Protein AF-A0AAU9UD56-F1 (afdb_monomer_lite)

Foldseek 3Di:
DDPVVVVVVVVVVVVVVVCCVPPVVPDPPDDDDDDDPVVPDALVNVVCCCVPPNVVPDDPPDDDDDDDDPNVDDDPDDDDPPPDDPD

Radius of gyration: 18.25 Å; chains: 1; bounding box: 46×43×41 Å

Sequence (87 aa):
MERYDITAWRARYIERMRKNRLIEKRSVVSQSQSVDYHDDMNATNFLKWMTEMVVPYLPEKSLVVMNNAPYHCTQINKARSSVEPQI

Secondary structure (DSSP, 8-state):
--HHHHHHHHHHHHHHHHHHHHTS--------TTS-TTTT--HHHHHHHIIIIIGGGPPTTPPP-----GGG---SS-PPP------

pLDDT: mean 72.22, std 15.16, range [39.84, 92.94]

Organism: Euphydryas editha (NCBI:txid104508)

Structure (mmCIF, N/CA/C/O backbone):
data_AF-A0AAU9UD56-F1
#
_entry.id   AF-A0AAU9UD56-F1
#
loop_
_atom_site.group_PDB
_atom_site.id
_atom_site.type_symbol
_atom_site.label_atom_id
_atom_site.label_alt_id
_atom_site.label_comp_id
_atom_site.label_asym_id
_atom_site.label_entity_id
_atom_site.label_seq_id
_atom_site.pdbx_PDB_ins_code
_atom_site.Cartn_x
_atom_site.Cartn_y
_atom_site.Cartn_z
_atom_site.occupancy
_atom_site.B_iso_or_equiv
_atom_site.auth_seq_id
_atom_site.auth_comp_id
_atom_site.auth_asym_id
_atom_site.auth_atom_id
_atom_site.pdbx_PDB_model_num
ATOM 1 N N . MET A 1 1 ? -16.023 5.072 -5.734 1.00 49.91 1 MET A N 1
ATOM 2 C CA . MET A 1 1 ? -15.241 6.059 -4.963 1.00 49.91 1 MET A CA 1
ATOM 3 C C . MET A 1 1 ? -15.546 7.417 -5.566 1.00 49.91 1 MET A C 1
ATOM 5 O O . MET A 1 1 ? -15.183 7.659 -6.711 1.00 49.91 1 MET A O 1
ATOM 9 N N . GLU A 1 2 ? -16.346 8.218 -4.872 1.00 39.84 2 GLU A N 1
ATOM 10 C CA . GLU A 1 2 ? -16.803 9.527 -5.349 1.00 39.84 2 GLU A CA 1
ATOM 11 C C . GLU A 1 2 ? -15.619 10.510 -5.397 1.00 39.84 2 GLU A C 1
ATOM 13 O O . GLU A 1 2 ? -14.690 10.427 -4.590 1.00 39.84 2 GLU A O 1
ATOM 18 N N . ARG A 1 3 ? -15.628 11.461 -6.341 1.00 46.22 3 ARG A N 1
ATOM 19 C CA . ARG A 1 3 ? -14.520 12.424 -6.568 1.00 46.22 3 ARG A CA 1
ATOM 20 C C . ARG A 1 3 ? -14.156 13.259 -5.325 1.00 46.22 3 ARG A C 1
ATOM 22 O O . ARG A 1 3 ? -13.041 13.781 -5.224 1.00 46.22 3 ARG A O 1
ATOM 29 N N . TYR A 1 4 ? -15.074 13.350 -4.368 1.00 48.47 4 TYR A N 1
ATOM 30 C CA . TYR A 1 4 ? -14.902 14.051 -3.099 1.00 48.47 4 TYR A CA 1
ATOM 31 C C . TYR A 1 4 ? -13.911 13.353 -2.153 1.00 48.47 4 TYR A C 1
ATOM 33 O O . TYR A 1 4 ? -13.122 14.032 -1.492 1.00 48.47 4 TYR A O 1
ATOM 41 N N . ASP A 1 5 ? -13.852 12.018 -2.162 1.00 57.12 5 ASP A N 1
ATOM 42 C CA . ASP A 1 5 ? -12.974 11.248 -1.270 1.00 57.12 5 ASP A CA 1
ATOM 43 C C . ASP A 1 5 ? -11.496 11.405 -1.643 1.00 57.12 5 ASP A C 1
ATOM 45 O O . ASP A 1 5 ? -10.634 11.562 -0.775 1.00 57.12 5 ASP A O 1
ATOM 49 N N . ILE A 1 6 ? -11.203 11.439 -2.947 1.00 56.69 6 ILE A N 1
ATOM 50 C CA . ILE A 1 6 ? -9.842 11.601 -3.482 1.00 56.69 6 ILE A CA 1
ATOM 51 C C . ILE A 1 6 ? -9.301 12.997 -3.156 1.00 56.69 6 ILE A C 1
ATOM 53 O O . ILE A 1 6 ? -8.144 13.148 -2.757 1.00 56.69 6 ILE A O 1
ATOM 57 N N . THR A 1 7 ? -10.147 14.021 -3.285 1.00 63.12 7 THR A N 1
ATOM 58 C CA . THR A 1 7 ? -9.783 15.410 -2.974 1.00 63.12 7 THR A CA 1
ATOM 59 C C . THR A 1 7 ? -9.502 15.577 -1.482 1.00 63.12 7 THR A C 1
ATOM 61 O O . THR A 1 7 ? -8.468 16.129 -1.097 1.00 63.12 7 THR A O 1
ATOM 64 N N . ALA A 1 8 ? -10.371 15.023 -0.631 1.00 68.88 8 ALA A N 1
ATOM 65 C CA . ALA A 1 8 ? -10.193 15.061 0.814 1.00 68.88 8 ALA A CA 1
ATOM 66 C C . ALA A 1 8 ? -8.948 14.274 1.266 1.00 68.88 8 ALA A C 1
ATOM 68 O O . ALA A 1 8 ? -8.227 14.710 2.166 1.00 68.88 8 ALA A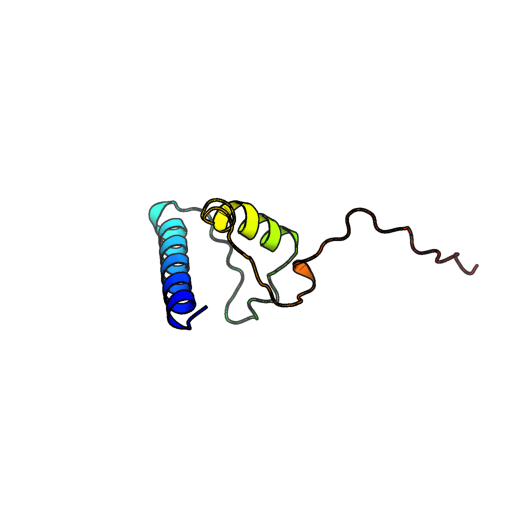 O 1
ATOM 69 N N . TRP A 1 9 ? -8.649 13.141 0.624 1.00 71.44 9 TRP A N 1
ATOM 70 C CA . TRP A 1 9 ? -7.449 12.353 0.909 1.00 71.44 9 TRP A CA 1
ATOM 71 C C . TRP A 1 9 ? -6.162 13.092 0.521 1.00 71.44 9 TRP A C 1
ATOM 73 O O . TRP A 1 9 ? -5.242 13.183 1.339 1.00 71.44 9 TRP A O 1
ATOM 83 N N . ARG A 1 10 ? -6.115 13.694 -0.678 1.00 68.06 10 ARG A N 1
ATOM 84 C CA . ARG A 1 10 ? -4.969 14.503 -1.128 1.00 68.06 10 ARG A CA 1
ATOM 85 C C . ARG A 1 10 ? -4.680 15.656 -0.168 1.00 68.06 10 ARG A C 1
ATOM 87 O O . ARG A 1 10 ? -3.525 15.861 0.197 1.00 68.06 10 ARG A O 1
ATOM 94 N N . ALA A 1 11 ? -5.714 16.359 0.294 1.00 69.81 11 ALA A N 1
ATOM 95 C CA . ALA A 1 11 ? -5.558 17.455 1.249 1.00 69.81 11 ALA A CA 1
ATOM 96 C C . ALA A 1 11 ? -4.937 16.985 2.579 1.00 69.81 11 ALA A C 1
ATOM 98 O O . ALA A 1 11 ? -3.980 17.589 3.068 1.00 69.81 11 ALA A O 1
ATOM 99 N N . ARG A 1 12 ? -5.421 15.864 3.136 1.00 75.50 12 ARG A N 1
ATOM 100 C CA . ARG A 1 12 ? -4.887 15.296 4.388 1.00 75.50 12 ARG A CA 1
ATOM 101 C C . ARG A 1 12 ? -3.440 14.822 4.249 1.00 75.50 12 ARG A C 1
ATOM 103 O O . ARG A 1 12 ? -2.639 15.029 5.159 1.00 75.50 12 ARG A O 1
ATOM 110 N N . TYR A 1 13 ? -3.092 14.215 3.117 1.00 74.38 13 TYR A N 1
ATOM 111 C CA . TYR A 1 13 ? -1.729 13.768 2.836 1.00 74.38 13 TYR A CA 1
ATOM 112 C C . TYR A 1 13 ? -0.743 14.942 2.747 1.00 74.38 13 TYR A C 1
ATOM 114 O O . TYR A 1 13 ? 0.319 14.895 3.370 1.00 74.38 13 TYR A O 1
ATOM 122 N N . ILE A 1 14 ? -1.112 16.010 2.030 1.00 75.44 14 ILE A N 1
ATOM 123 C CA . ILE A 1 14 ? -0.276 17.211 1.887 1.00 75.44 14 ILE A CA 1
ATOM 124 C C . ILE A 1 14 ? -0.039 17.870 3.249 1.00 75.44 14 ILE A C 1
ATOM 126 O O . ILE A 1 14 ? 1.106 18.179 3.579 1.00 75.44 14 ILE A O 1
ATOM 130 N N . GLU A 1 15 ? -1.078 18.027 4.074 1.00 75.06 15 GLU A N 1
ATOM 131 C CA . GLU A 1 15 ? -0.920 18.639 5.399 1.00 75.06 15 GLU A CA 1
ATOM 132 C C . GLU A 1 15 ? -0.047 17.782 6.327 1.00 75.06 15 GLU A C 1
ATOM 134 O O . GLU A 1 15 ? 0.804 18.311 7.046 1.00 75.06 15 GLU A O 1
ATOM 139 N N . ARG A 1 16 ? -0.171 16.450 6.260 1.00 79.88 16 ARG A N 1
ATOM 140 C CA . ARG A 1 16 ? 0.715 15.536 6.993 1.00 79.88 16 ARG A CA 1
ATOM 141 C C . ARG A 1 16 ? 2.174 15.702 6.570 1.00 79.88 16 ARG A C 1
ATOM 143 O O . ARG A 1 16 ? 3.042 15.842 7.426 1.00 79.88 16 ARG A O 1
ATOM 150 N N . MET A 1 17 ? 2.451 15.747 5.268 1.00 69.12 17 MET A N 1
ATOM 151 C CA . MET A 1 17 ? 3.816 15.953 4.769 1.00 69.12 17 MET A CA 1
ATOM 152 C C . MET A 1 17 ? 4.375 17.326 5.159 1.00 69.12 17 MET A C 1
ATOM 154 O O . MET A 1 17 ? 5.554 17.444 5.500 1.00 69.12 17 MET A O 1
ATOM 158 N N . ARG A 1 18 ? 3.523 18.357 5.198 1.00 71.38 18 ARG A N 1
ATOM 159 C CA . ARG A 1 18 ? 3.891 19.699 5.665 1.00 71.38 18 ARG A CA 1
ATOM 160 C C . ARG A 1 18 ? 4.282 19.701 7.147 1.00 71.38 18 ARG A C 1
ATOM 162 O O . ARG A 1 18 ? 5.296 20.304 7.497 1.00 71.38 18 ARG A O 1
ATOM 169 N N . LYS A 1 19 ? 3.540 18.989 8.003 1.00 71.12 19 LYS A N 1
ATOM 170 C CA . LYS A 1 19 ? 3.871 18.821 9.432 1.00 71.12 19 LYS A CA 1
ATOM 171 C C . LYS A 1 19 ? 5.164 18.035 9.642 1.00 71.12 19 LYS A C 1
ATOM 173 O O . LYS A 1 19 ? 6.017 18.487 10.401 1.00 71.12 19 LYS A O 1
ATOM 178 N N . ASN A 1 20 ? 5.360 16.941 8.911 1.00 72.56 20 ASN A N 1
ATOM 179 C CA . ASN A 1 20 ? 6.586 16.140 8.991 1.00 72.56 20 ASN A CA 1
ATOM 180 C C . ASN A 1 20 ? 7.839 16.964 8.632 1.00 72.56 20 ASN A C 1
ATOM 182 O O . ASN A 1 20 ? 8.888 16.807 9.258 1.00 72.56 20 ASN A O 1
ATOM 186 N N . ARG A 1 21 ? 7.718 17.885 7.662 1.00 65.31 21 ARG A N 1
ATOM 187 C CA . ARG A 1 21 ? 8.795 18.799 7.249 1.00 65.31 21 ARG A CA 1
ATOM 188 C C . ARG A 1 21 ? 9.058 19.915 8.262 1.00 65.31 21 ARG A C 1
ATOM 190 O O . ARG A 1 21 ? 10.214 20.211 8.548 1.00 65.31 21 ARG A O 1
ATOM 197 N N . LEU A 1 22 ? 8.007 20.578 8.749 1.00 70.12 22 LEU A N 1
ATOM 198 C CA . LEU A 1 22 ? 8.143 21.807 9.543 1.00 70.12 22 LEU A CA 1
ATOM 199 C C . LEU A 1 22 ? 8.298 21.552 11.044 1.00 70.12 22 LEU A C 1
ATOM 201 O O . LEU A 1 22 ? 9.017 22.289 11.711 1.00 70.12 22 LEU A O 1
ATOM 205 N N . ILE A 1 23 ? 7.619 20.533 11.569 1.00 64.62 23 ILE A N 1
ATOM 206 C CA . ILE A 1 23 ? 7.515 20.278 13.010 1.00 64.62 23 ILE A CA 1
ATOM 207 C C . ILE A 1 23 ? 8.477 19.164 13.411 1.00 64.62 23 ILE A C 1
ATOM 209 O O . ILE A 1 23 ? 9.270 19.333 14.331 1.00 64.62 23 ILE A O 1
ATOM 213 N N . GLU A 1 24 ? 8.458 18.047 12.685 1.00 65.94 24 GLU A N 1
ATOM 214 C CA . GLU A 1 24 ? 9.267 16.874 13.040 1.00 65.94 24 GLU A CA 1
ATOM 215 C C . GLU A 1 24 ? 10.689 16.922 12.457 1.00 65.94 24 GLU A C 1
ATOM 217 O O . GLU A 1 24 ? 11.507 16.062 12.778 1.00 65.94 24 GLU A O 1
ATOM 222 N N . LYS A 1 25 ? 10.988 17.911 11.592 1.00 62.25 25 LYS A N 1
ATOM 223 C CA . LYS A 1 25 ? 12.255 18.061 10.840 1.00 62.25 25 LYS A CA 1
ATOM 224 C C . LYS A 1 25 ? 12.741 16.750 10.202 1.00 62.25 25 LYS A C 1
ATOM 226 O O . LYS A 1 25 ? 13.937 16.561 9.973 1.00 62.25 25 LYS A O 1
ATOM 231 N N . ARG A 1 26 ? 11.820 15.835 9.894 1.00 59.78 26 ARG A N 1
ATOM 232 C CA . ARG A 1 26 ? 12.136 14.594 9.192 1.00 59.78 26 ARG A CA 1
ATOM 233 C C . ARG A 1 26 ? 12.491 14.966 7.761 1.00 59.78 26 ARG A C 1
ATOM 235 O O . ARG A 1 26 ? 11.771 15.742 7.134 1.00 59.78 26 ARG A O 1
ATOM 242 N N . SER A 1 27 ? 13.603 14.437 7.254 1.00 48.03 27 SER A N 1
ATOM 243 C CA . SER A 1 27 ? 14.027 14.699 5.878 1.00 48.03 27 SER A CA 1
ATOM 244 C C . SER A 1 27 ? 12.949 14.187 4.921 1.00 48.03 27 SER A C 1
ATOM 246 O O . SER A 1 27 ? 12.776 12.981 4.750 1.00 48.03 27 SER A O 1
ATOM 248 N N . VAL A 1 28 ? 12.168 15.106 4.352 1.00 52.09 28 VAL A N 1
ATOM 249 C CA . VAL A 1 28 ? 11.232 14.793 3.275 1.00 52.09 28 VAL A CA 1
ATOM 250 C C . VAL A 1 28 ? 12.054 14.784 1.997 1.00 52.09 28 VAL A C 1
ATOM 252 O O . VAL A 1 28 ? 12.309 15.831 1.406 1.00 52.09 28 VAL A O 1
ATOM 255 N N . VAL A 1 29 ? 12.489 13.597 1.584 1.00 45.41 29 VAL A N 1
ATOM 256 C CA . VAL A 1 29 ? 12.966 13.386 0.218 1.00 45.41 29 VAL A CA 1
ATOM 257 C C . VAL A 1 29 ? 11.722 13.309 -0.665 1.00 45.41 29 VAL A C 1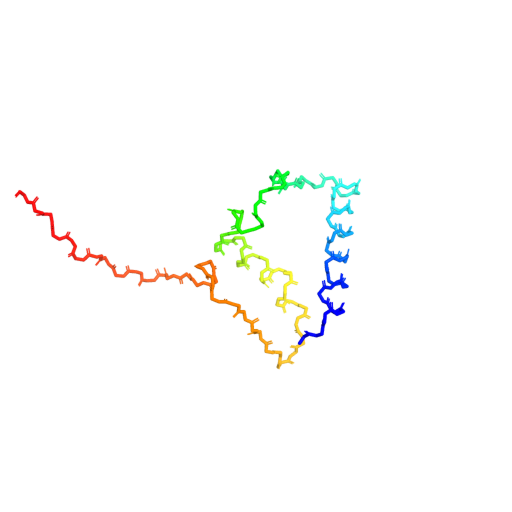
ATOM 259 O O . VAL A 1 29 ? 11.153 12.241 -0.856 1.00 45.41 29 VAL A O 1
ATOM 262 N N . SER A 1 30 ? 11.240 14.458 -1.139 1.00 43.22 30 SER A N 1
ATOM 263 C CA . SER A 1 30 ? 10.467 14.501 -2.381 1.00 43.22 30 SER A CA 1
ATOM 264 C C . SER A 1 30 ? 11.432 14.966 -3.457 1.00 43.22 30 SER A C 1
ATOM 266 O O . SER A 1 30 ? 11.828 16.139 -3.455 1.00 43.22 30 SER A O 1
ATOM 268 N N . GLN A 1 31 ? 11.871 14.055 -4.320 1.00 43.19 31 GLN A N 1
ATOM 269 C CA . GLN A 1 31 ? 12.589 14.474 -5.508 1.00 43.19 31 GLN A CA 1
ATOM 270 C C . GLN A 1 31 ? 11.601 15.216 -6.425 1.00 43.19 31 GLN A C 1
ATOM 272 O O . GLN A 1 31 ? 10.522 14.742 -6.742 1.00 43.19 31 GLN A O 1
ATOM 277 N N . SER A 1 32 ? 11.981 16.464 -6.703 1.00 43.50 32 SER A N 1
ATOM 278 C CA . SER A 1 32 ? 11.650 17.310 -7.856 1.00 43.50 32 SER A CA 1
ATOM 279 C C . SER A 1 32 ? 10.194 17.614 -8.246 1.00 43.50 32 SER A C 1
ATOM 281 O O . SER A 1 32 ? 9.397 16.773 -8.635 1.00 43.50 32 SER A O 1
ATOM 283 N N . GLN A 1 33 ? 9.915 18.922 -8.274 1.00 49.72 33 GLN A N 1
ATOM 284 C CA . GLN A 1 33 ? 9.510 19.659 -9.483 1.00 49.72 33 GLN A CA 1
ATOM 285 C C . GLN A 1 33 ? 8.951 18.803 -10.641 1.00 49.72 33 GLN A C 1
ATOM 287 O O . GLN A 1 33 ? 9.716 18.243 -11.411 1.00 49.72 33 GLN A O 1
ATOM 292 N N . SER A 1 34 ? 7.620 18.780 -10.774 1.00 51.69 34 SER A N 1
ATOM 293 C CA . SER A 1 34 ? 6.854 18.507 -12.009 1.00 51.69 34 SER A CA 1
ATOM 294 C C . SER A 1 34 ? 7.324 17.368 -12.931 1.00 51.69 34 SER A C 1
ATOM 296 O O . SER A 1 34 ? 7.213 17.497 -14.150 1.00 51.69 34 SER A O 1
ATOM 298 N N . VAL A 1 35 ? 7.817 16.266 -12.382 1.00 46.12 35 VAL A N 1
ATOM 299 C CA . VAL A 1 35 ? 8.044 15.022 -13.122 1.00 46.12 35 VAL A CA 1
ATOM 300 C C . VAL A 1 35 ? 7.049 14.005 -12.570 1.00 46.12 35 VAL A C 1
ATOM 302 O O . VAL A 1 35 ? 6.647 14.095 -11.410 1.00 46.12 35 VAL A O 1
ATOM 305 N N . ASP A 1 36 ? 6.507 13.177 -13.450 1.00 52.81 36 ASP A N 1
ATOM 306 C CA . ASP A 1 36 ? 5.318 12.361 -13.231 1.00 52.81 36 ASP A CA 1
ATOM 307 C C . ASP A 1 36 ? 5.364 11.622 -11.876 1.00 52.81 36 ASP A C 1
ATOM 309 O O . ASP A 1 36 ? 6.374 11.019 -11.522 1.00 52.81 36 ASP A O 1
ATOM 313 N N . TYR A 1 37 ? 4.265 11.624 -11.106 1.00 54.91 37 TYR A N 1
ATOM 314 C CA . TYR A 1 37 ? 4.180 10.842 -9.859 1.00 54.91 37 TYR A CA 1
ATOM 315 C C . TYR A 1 37 ? 4.441 9.344 -10.100 1.00 54.91 37 TYR A C 1
ATOM 317 O O . TYR A 1 37 ? 4.720 8.609 -9.151 1.00 54.91 37 TYR A O 1
ATOM 325 N N . HIS A 1 38 ? 4.315 8.893 -11.351 1.00 58.81 38 HIS A N 1
ATOM 326 C CA . HIS A 1 38 ? 4.664 7.545 -11.771 1.00 58.81 38 HIS A CA 1
ATOM 327 C C . HIS A 1 38 ? 6.175 7.275 -11.835 1.00 58.81 38 HIS A C 1
ATOM 329 O O . HIS A 1 38 ? 6.551 6.123 -11.627 1.00 58.81 38 HIS A O 1
ATOM 335 N N . ASP A 1 39 ? 7.031 8.281 -12.042 1.00 56.84 39 ASP A N 1
ATOM 336 C CA . ASP A 1 39 ? 8.476 8.075 -12.242 1.00 56.84 39 ASP A CA 1
ATOM 337 C C . ASP A 1 39 ? 9.196 7.680 -10.941 1.00 56.84 39 ASP A C 1
ATOM 339 O O . ASP A 1 39 ? 10.103 6.846 -10.947 1.00 56.84 39 ASP A O 1
ATOM 343 N N . ASP A 1 40 ? 8.722 8.187 -9.801 1.00 65.31 40 ASP A N 1
ATOM 344 C CA . ASP A 1 40 ? 9.284 7.881 -8.477 1.00 65.31 40 ASP A CA 1
ATOM 345 C C . ASP A 1 40 ? 8.616 6.667 -7.789 1.00 65.31 40 ASP A C 1
ATOM 347 O O . ASP A 1 40 ? 9.026 6.236 -6.697 1.00 65.31 40 ASP A O 1
ATOM 351 N N . MET A 1 41 ? 7.569 6.092 -8.398 1.00 78.38 41 MET A N 1
ATOM 352 C CA . MET A 1 41 ? 6.818 4.978 -7.818 1.00 78.38 41 MET A CA 1
ATOM 353 C C . MET A 1 41 ? 7.372 3.621 -8.267 1.00 78.38 41 MET A C 1
ATOM 355 O O . MET A 1 41 ? 7.289 3.230 -9.427 1.00 78.38 41 MET A O 1
ATOM 359 N N . ASN A 1 42 ? 7.881 2.847 -7.307 1.00 85.19 42 ASN A N 1
ATOM 360 C CA . ASN A 1 42 ? 8.367 1.481 -7.510 1.00 85.19 42 ASN A CA 1
ATOM 361 C C . ASN A 1 42 ? 7.725 0.510 -6.508 1.00 85.19 42 ASN A C 1
ATOM 363 O O . ASN A 1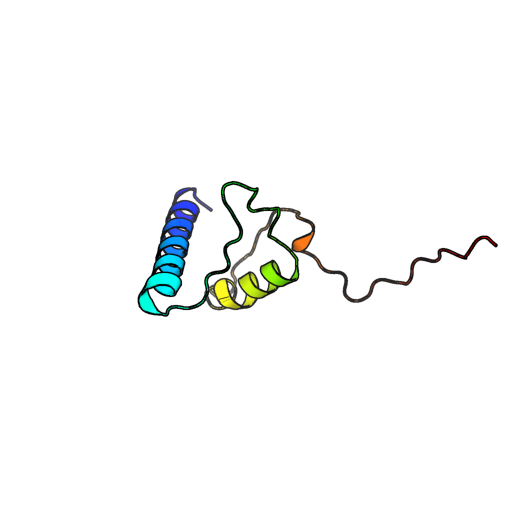 42 ? 7.053 0.928 -5.564 1.00 85.19 42 ASN A O 1
ATOM 367 N N . ALA A 1 43 ? 7.957 -0.792 -6.694 1.00 85.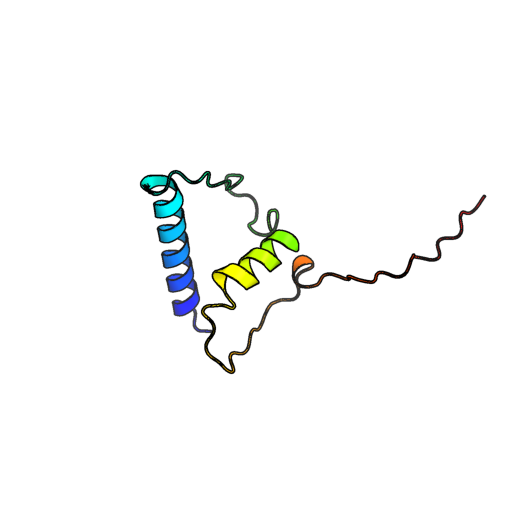94 43 ALA A N 1
ATOM 368 C CA . ALA A 1 43 ? 7.356 -1.838 -5.866 1.00 85.94 43 ALA A CA 1
ATOM 369 C C . ALA A 1 43 ? 7.668 -1.685 -4.365 1.00 85.94 43 ALA A C 1
ATOM 371 O O . ALA A 1 43 ? 6.798 -1.916 -3.528 1.00 85.94 43 ALA A O 1
ATOM 372 N N . THR A 1 44 ? 8.883 -1.256 -4.011 1.00 87.69 44 THR A N 1
ATOM 373 C CA . THR A 1 44 ? 9.297 -1.050 -2.614 1.00 87.69 44 THR A CA 1
ATOM 374 C C . THR A 1 44 ? 8.534 0.107 -1.974 1.00 87.69 44 THR A C 1
ATOM 376 O O . THR A 1 44 ? 7.989 -0.036 -0.879 1.00 87.69 44 THR A O 1
ATOM 379 N N . ASN A 1 45 ? 8.458 1.246 -2.668 1.00 85.06 45 ASN A N 1
ATOM 380 C CA . ASN A 1 45 ? 7.729 2.426 -2.203 1.00 85.06 45 ASN A CA 1
ATOM 381 C C . ASN A 1 45 ? 6.226 2.144 -2.101 1.00 85.06 45 ASN A C 1
ATOM 383 O O . ASN A 1 45 ? 5.602 2.492 -1.097 1.00 85.06 45 ASN A O 1
ATOM 387 N N . PHE A 1 46 ? 5.667 1.464 -3.105 1.00 87.44 46 PHE A N 1
ATOM 388 C CA . PHE A 1 46 ? 4.269 1.054 -3.122 1.00 87.44 46 PHE A CA 1
ATOM 389 C C . PHE A 1 46 ? 3.939 0.123 -1.951 1.00 87.44 46 PHE A C 1
ATOM 391 O O . PHE A 1 46 ? 2.997 0.395 -1.206 1.00 87.44 46 PHE A O 1
ATOM 398 N N . LEU A 1 47 ? 4.740 -0.928 -1.739 1.00 89.50 47 LEU A N 1
ATOM 399 C CA . LEU A 1 47 ? 4.534 -1.872 -0.644 1.00 89.50 47 LEU A CA 1
ATOM 400 C C . LEU A 1 47 ? 4.575 -1.161 0.708 1.00 89.50 47 LEU A C 1
ATOM 402 O O . LEU A 1 47 ? 3.657 -1.331 1.505 1.00 89.50 47 LEU A O 1
ATOM 406 N N . LYS A 1 48 ? 5.595 -0.326 0.941 1.00 87.31 48 LYS A N 1
ATOM 407 C CA . LYS A 1 48 ? 5.733 0.442 2.183 1.00 87.31 48 LYS A CA 1
ATOM 408 C C . LYS A 1 48 ? 4.531 1.353 2.427 1.00 87.31 48 LYS A C 1
ATOM 410 O O . LYS A 1 48 ? 4.008 1.418 3.534 1.00 87.31 48 LYS A O 1
ATOM 415 N N . TRP A 1 49 ? 4.076 2.060 1.396 1.00 86.31 49 TRP A N 1
ATOM 416 C CA . TRP A 1 49 ? 2.902 2.919 1.508 1.00 86.31 49 TRP A CA 1
ATOM 417 C 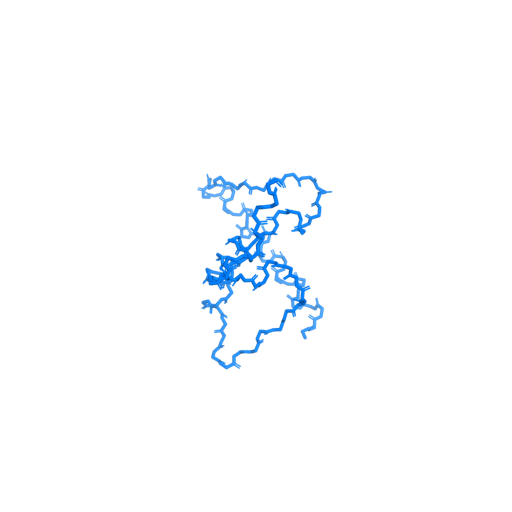C . TRP A 1 49 ? 1.633 2.112 1.812 1.00 86.31 49 TRP A C 1
ATOM 419 O O . TRP A 1 49 ? 0.887 2.478 2.721 1.00 86.31 49 TRP A O 1
ATOM 429 N N . MET A 1 50 ? 1.405 0.997 1.116 1.00 89.62 50 MET A N 1
ATOM 430 C CA . MET A 1 50 ? 0.248 0.136 1.366 1.00 89.62 50 MET A CA 1
ATOM 431 C C . MET A 1 50 ? 0.242 -0.405 2.798 1.00 89.62 50 MET A C 1
ATOM 433 O O . MET A 1 50 ? -0.784 -0.325 3.474 1.00 89.62 50 MET A O 1
ATOM 437 N N . THR A 1 51 ? 1.373 -0.915 3.287 1.00 90.19 51 THR A N 1
ATOM 438 C CA . THR A 1 51 ? 1.462 -1.542 4.612 1.00 90.19 51 THR A CA 1
ATOM 439 C C . THR A 1 51 ? 1.421 -0.540 5.757 1.00 90.19 51 THR A C 1
ATOM 441 O O . THR A 1 51 ? 0.790 -0.820 6.771 1.00 90.19 51 THR A O 1
ATOM 444 N N . GLU A 1 52 ? 2.060 0.622 5.619 1.00 88.75 52 GLU A N 1
ATOM 445 C CA . GLU A 1 52 ? 2.154 1.600 6.711 1.00 88.75 52 GLU A CA 1
ATOM 446 C C . GLU A 1 52 ? 0.992 2.600 6.720 1.00 88.75 52 GLU A C 1
ATOM 448 O O . GLU A 1 52 ? 0.650 3.138 7.771 1.00 88.75 52 GLU A O 1
ATOM 453 N N . MET A 1 53 ? 0.391 2.889 5.561 1.00 82.88 53 MET A N 1
ATOM 454 C CA . MET A 1 53 ? -0.527 4.026 5.416 1.00 82.88 53 MET A CA 1
ATOM 455 C C . MET A 1 53 ? -1.930 3.646 4.953 1.00 82.88 53 MET A C 1
ATOM 457 O O . MET A 1 53 ? -2.843 4.445 5.154 1.00 82.88 53 MET A O 1
ATOM 461 N N . VAL A 1 54 ? -2.113 2.480 4.326 1.00 86.31 54 VAL A N 1
ATOM 462 C CA . VAL A 1 54 ? -3.423 2.046 3.815 1.00 86.31 54 VAL A CA 1
ATOM 463 C C . VAL A 1 54 ? -4.006 0.957 4.704 1.00 86.31 54 VAL A C 1
ATOM 465 O O . VAL A 1 54 ? -5.016 1.190 5.360 1.00 86.31 54 VAL A O 1
ATOM 468 N N . VAL A 1 55 ? -3.345 -0.200 4.779 1.00 89.31 55 VAL A N 1
ATOM 469 C CA . VAL A 1 55 ? -3.829 -1.391 5.497 1.00 89.31 55 VAL A CA 1
ATOM 470 C C . VAL A 1 55 ? -4.222 -1.112 6.956 1.00 89.31 55 VAL A C 1
ATOM 472 O O . VAL A 1 55 ? -5.310 -1.539 7.334 1.00 89.31 55 VAL A O 1
ATOM 475 N N . PRO A 1 56 ? -3.451 -0.359 7.769 1.00 90.44 56 PRO A N 1
ATOM 476 C CA . PRO A 1 56 ? -3.792 -0.139 9.179 1.00 90.44 56 PRO A CA 1
ATOM 477 C C . PRO A 1 56 ? -5.075 0.672 9.393 1.00 90.44 56 PRO A C 1
ATOM 479 O O . PRO A 1 56 ? -5.628 0.677 10.488 1.00 90.44 56 PRO A O 1
ATOM 482 N N . TYR A 1 57 ? -5.531 1.380 8.359 1.00 88.50 57 TYR A N 1
ATOM 483 C CA . TYR A 1 57 ? -6.693 2.263 8.410 1.00 88.50 57 TYR A CA 1
ATOM 484 C C . TYR A 1 57 ? -7.866 1.739 7.574 1.00 88.50 57 TYR A C 1
ATOM 486 O O . TYR A 1 57 ? -8.873 2.437 7.442 1.00 88.50 57 TYR A O 1
ATOM 494 N N . LEU A 1 58 ? -7.754 0.534 7.002 1.00 87.19 58 LEU A N 1
ATOM 495 C CA . LEU A 1 58 ? -8.852 -0.112 6.293 1.00 87.19 58 LEU A CA 1
ATOM 496 C C . LEU A 1 58 ? -9.778 -0.820 7.291 1.00 87.19 58 LEU A C 1
ATOM 498 O O . LEU A 1 58 ? -9.318 -1.688 8.035 1.00 87.19 58 LEU A O 1
ATOM 502 N N . PRO A 1 59 ? -11.086 -0.507 7.291 1.00 90.31 59 PRO A N 1
ATOM 503 C CA . PRO A 1 59 ? -12.069 -1.292 8.023 1.00 90.31 59 PRO A CA 1
ATOM 504 C C . PRO A 1 59 ? -12.059 -2.754 7.578 1.00 90.31 59 PRO A C 1
ATOM 506 O O . PRO A 1 59 ? -11.719 -3.074 6.431 1.00 90.31 59 PRO A O 1
ATOM 509 N N . GLU A 1 60 ? -12.500 -3.647 8.459 1.00 89.50 60 GLU A N 1
ATOM 510 C CA . GLU A 1 60 ? -12.701 -5.043 8.087 1.00 89.50 60 GLU A CA 1
ATOM 511 C C . GLU A 1 60 ? -13.607 -5.171 6.856 1.00 89.50 60 GLU A C 1
ATOM 513 O O . GLU A 1 60 ? -14.534 -4.386 6.654 1.00 89.50 60 GLU A O 1
ATOM 518 N N . LYS A 1 61 ? -13.345 -6.198 6.037 1.00 92.94 61 LYS A N 1
ATOM 519 C CA . LYS A 1 61 ? -14.110 -6.508 4.814 1.00 92.94 61 LYS A CA 1
ATOM 520 C C . LYS A 1 61 ? -14.066 -5.403 3.746 1.00 92.94 61 LYS A C 1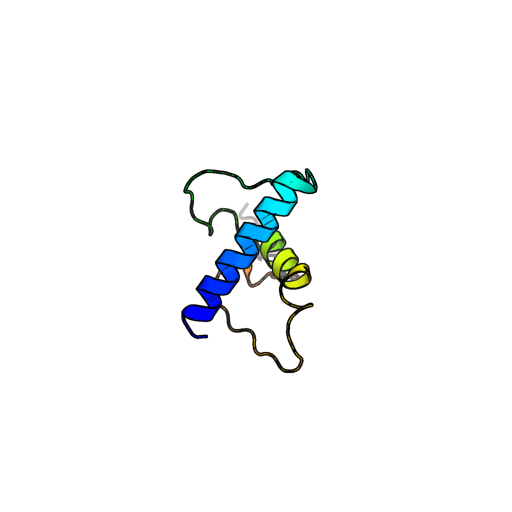
ATOM 522 O O . LYS A 1 61 ? -14.946 -5.330 2.891 1.00 92.94 61 LYS A O 1
ATOM 527 N N . SER A 1 62 ? -13.028 -4.571 3.762 1.00 90.62 62 SER A N 1
ATOM 528 C CA . SER A 1 62 ? -12.771 -3.600 2.697 1.00 90.62 62 SER A CA 1
ATOM 529 C C . SER A 1 62 ? -12.289 -4.272 1.406 1.00 90.62 62 SER A C 1
ATOM 531 O O . SER A 1 62 ? -11.496 -5.212 1.441 1.00 90.62 62 SER A O 1
ATOM 533 N N . LEU A 1 63 ? -12.724 -3.742 0.259 1.00 91.19 63 LEU A N 1
ATOM 534 C CA . LEU A 1 63 ? -12.251 -4.134 -1.071 1.00 91.19 63 LEU A CA 1
ATOM 535 C C . LEU A 1 63 ? -11.275 -3.081 -1.608 1.00 91.19 63 LEU A C 1
ATOM 537 O O . LEU A 1 63 ? -11.627 -1.908 -1.733 1.00 91.19 63 LEU A O 1
ATOM 541 N N . VAL A 1 64 ? -10.067 -3.512 -1.970 1.00 88.75 64 VAL A N 1
ATOM 542 C CA . VAL A 1 64 ? -9.063 -2.659 -2.618 1.00 88.75 64 VAL A CA 1
ATOM 543 C C . VAL A 1 64 ? -9.092 -2.918 -4.123 1.00 88.75 64 VAL A C 1
ATOM 545 O O . VAL A 1 64 ? -8.846 -4.036 -4.566 1.00 88.75 64 VAL A O 1
ATOM 548 N N . VAL A 1 65 ? -9.387 -1.880 -4.909 1.00 88.81 65 VAL A N 1
ATOM 549 C CA . VAL A 1 65 ? -9.385 -1.924 -6.380 1.00 88.81 65 VAL A CA 1
ATOM 550 C C . VAL A 1 65 ? -8.307 -0.975 -6.894 1.00 88.81 65 VAL A C 1
ATOM 552 O O . VAL A 1 65 ? -8.289 0.197 -6.521 1.00 88.81 65 VAL A O 1
ATOM 555 N N . MET A 1 66 ? -7.412 -1.477 -7.744 1.00 87.56 66 MET A N 1
ATOM 556 C CA . MET A 1 66 ? -6.278 -0.726 -8.292 1.00 87.56 66 MET A CA 1
ATOM 557 C C . MET A 1 66 ? -6.225 -0.883 -9.811 1.00 87.56 66 MET A C 1
ATOM 559 O O . MET A 1 66 ? -6.691 -1.881 -10.359 1.00 87.56 66 MET A O 1
ATOM 563 N N . ASN A 1 67 ? -5.659 0.108 -10.499 1.00 85.56 67 ASN A N 1
ATOM 564 C CA . ASN A 1 67 ? -5.324 -0.017 -11.915 1.00 85.56 67 ASN A CA 1
ATOM 565 C C . ASN A 1 67 ? -4.195 -1.047 -12.115 1.00 85.56 67 ASN A C 1
ATOM 567 O O . ASN A 1 67 ? -3.495 -1.398 -11.172 1.00 85.56 67 ASN A O 1
ATOM 571 N N . ASN A 1 68 ? -3.984 -1.511 -13.347 1.00 87.50 68 ASN A N 1
ATOM 572 C CA . ASN A 1 68 ? -2.859 -2.391 -13.661 1.00 87.50 68 ASN A CA 1
ATOM 573 C C . ASN A 1 68 ? -1.590 -1.558 -13.909 1.00 87.50 68 ASN A C 1
ATOM 575 O O . ASN A 1 68 ? -1.451 -0.957 -14.973 1.00 87.50 68 ASN A O 1
ATOM 579 N N . ALA A 1 69 ? -0.688 -1.506 -12.928 1.00 84.12 69 ALA A N 1
ATOM 580 C CA . ALA A 1 69 ? 0.599 -0.820 -13.023 1.00 84.12 69 ALA A CA 1
ATOM 581 C C . ALA A 1 69 ? 1.741 -1.777 -12.631 1.00 84.12 69 ALA A C 1
ATOM 583 O O . ALA A 1 69 ? 1.549 -2.596 -11.727 1.00 84.12 69 ALA A O 1
ATOM 584 N N . PRO A 1 70 ? 2.932 -1.673 -13.255 1.00 83.69 70 PRO A N 1
ATOM 585 C CA . PRO A 1 70 ? 4.012 -2.652 -13.077 1.00 83.69 70 PRO A CA 1
ATOM 586 C C . PRO A 1 70 ? 4.504 -2.826 -11.635 1.00 83.69 70 PRO A C 1
ATOM 588 O O . PRO A 1 70 ? 5.001 -3.888 -11.284 1.00 83.69 70 PRO A O 1
ATOM 591 N N . TYR A 1 71 ? 4.367 -1.800 -10.793 1.00 84.38 71 TYR A N 1
ATOM 592 C CA . TYR A 1 71 ? 4.823 -1.812 -9.401 1.00 84.38 71 TYR A CA 1
ATOM 593 C C . TYR A 1 71 ? 3.809 -2.390 -8.401 1.00 84.38 71 TYR A C 1
ATOM 595 O O . TYR A 1 71 ? 4.158 -2.565 -7.235 1.00 84.38 71 TYR A O 1
ATOM 603 N N . HIS A 1 72 ? 2.575 -2.702 -8.820 1.00 86.25 72 HIS A N 1
ATOM 604 C CA . HIS A 1 72 ? 1.580 -3.334 -7.936 1.00 86.25 72 HIS A CA 1
ATOM 605 C C . HIS A 1 72 ? 1.851 -4.824 -7.706 1.00 86.25 72 HIS A C 1
ATOM 607 O O . HIS A 1 72 ? 1.361 -5.398 -6.734 1.00 86.25 72 HIS A O 1
ATOM 613 N N . CYS A 1 73 ? 2.630 -5.451 -8.589 1.00 85.62 73 CYS A N 1
ATOM 614 C CA . CYS A 1 73 ? 2.910 -6.880 -8.567 1.00 85.62 73 CYS A CA 1
ATOM 615 C C . CYS A 1 73 ? 4.419 -7.128 -8.613 1.00 85.62 73 CYS A C 1
ATOM 617 O O . CYS A 1 73 ? 5.096 -6.686 -9.536 1.00 85.62 73 CYS A O 1
ATOM 619 N N . THR A 1 74 ? 4.933 -7.917 -7.668 1.00 81.44 74 THR A N 1
ATOM 620 C CA . THR A 1 74 ? 6.331 -8.370 -7.669 1.00 81.44 74 THR A CA 1
ATOM 621 C C . THR A 1 74 ? 6.380 -9.887 -7.755 1.00 81.44 74 THR A C 1
ATOM 623 O O . THR A 1 74 ? 5.720 -10.584 -6.985 1.00 81.44 74 THR A O 1
ATOM 626 N N . GLN A 1 75 ? 7.192 -10.416 -8.670 1.00 81.44 75 GLN A N 1
ATOM 627 C CA . GLN A 1 75 ? 7.447 -11.851 -8.757 1.00 81.44 75 GLN A CA 1
ATOM 628 C C . GLN A 1 75 ? 8.593 -12.233 -7.814 1.00 81.44 75 GLN A C 1
ATOM 630 O O . GLN A 1 75 ? 9.741 -11.873 -8.053 1.00 81.44 75 GLN A O 1
ATOM 635 N N . ILE A 1 76 ? 8.283 -12.987 -6.758 1.00 77.56 76 ILE A N 1
ATOM 636 C CA . ILE A 1 76 ? 9.279 -13.439 -5.768 1.00 77.56 76 ILE A CA 1
ATOM 637 C C . ILE A 1 76 ? 10.099 -14.616 -6.319 1.00 77.56 76 ILE A C 1
ATOM 639 O O . ILE A 1 76 ? 11.315 -14.659 -6.170 1.00 77.56 76 ILE A O 1
ATOM 643 N N . ASN A 1 77 ? 9.442 -15.536 -7.031 1.00 82.88 77 ASN A N 1
ATOM 644 C CA . ASN A 1 77 ? 10.061 -16.736 -7.595 1.00 82.88 77 ASN A CA 1
ATOM 645 C C . ASN A 1 77 ? 10.081 -16.657 -9.124 1.00 82.88 77 ASN A C 1
ATOM 647 O O . ASN A 1 77 ? 9.278 -17.297 -9.807 1.00 82.88 77 ASN A O 1
ATOM 651 N N . LYS A 1 78 ? 10.969 -15.827 -9.681 1.00 79.00 78 LYS A N 1
ATOM 652 C CA . LYS A 1 78 ? 11.189 -15.799 -11.131 1.00 79.00 78 LYS A CA 1
ATOM 653 C C . LYS A 1 78 ? 12.047 -16.999 -11.519 1.00 79.00 78 LYS A C 1
ATOM 655 O O . LYS A 1 78 ? 13.200 -17.092 -11.105 1.00 79.00 78 LYS A O 1
ATOM 660 N N . ALA A 1 79 ? 11.481 -17.921 -12.300 1.00 83.44 79 ALA A N 1
ATOM 661 C CA . ALA A 1 79 ? 12.265 -18.992 -12.905 1.00 83.44 79 ALA A CA 1
ATOM 662 C C . ALA A 1 79 ? 13.425 -18.369 -13.695 1.00 83.44 79 ALA A C 1
ATOM 664 O O . ALA A 1 79 ? 13.242 -17.344 -14.362 1.00 83.44 79 ALA A O 1
ATOM 665 N N . ARG A 1 80 ? 14.620 -18.964 -13.608 1.00 71.38 80 ARG A N 1
ATOM 666 C CA . ARG A 1 80 ? 15.737 -18.548 -14.462 1.00 71.38 80 ARG A CA 1
ATOM 667 C C . ARG A 1 80 ? 15.263 -18.693 -15.904 1.00 71.38 80 ARG A C 1
ATOM 669 O O . ARG A 1 80 ? 14.790 -19.760 -16.282 1.00 71.38 80 ARG A O 1
ATOM 676 N N . SER A 1 81 ? 15.328 -17.619 -16.684 1.00 69.25 81 SER A N 1
ATOM 677 C CA . SER A 1 81 ? 15.048 -17.716 -18.111 1.00 69.25 81 SER A CA 1
ATOM 678 C C . SER A 1 81 ? 16.067 -18.673 -18.718 1.00 69.25 81 SER A C 1
ATOM 680 O O . SER A 1 81 ? 17.268 -18.450 -18.556 1.00 69.25 81 SER A O 1
ATOM 682 N N . SER A 1 82 ? 15.592 -19.721 -19.388 1.00 69.38 82 SER A N 1
ATOM 683 C CA . SER A 1 82 ? 16.404 -20.636 -20.192 1.00 69.38 82 SER A CA 1
ATOM 684 C C . SER A 1 82 ? 16.953 -19.904 -21.420 1.00 69.38 82 SER A C 1
ATOM 686 O O . SER A 1 82 ? 16.531 -20.149 -22.542 1.00 69.38 82 SER A O 1
ATOM 688 N N . VAL A 1 83 ? 17.840 -18.934 -21.215 1.00 65.88 83 VAL A N 1
ATOM 689 C CA . VAL A 1 83 ? 18.729 -18.445 -22.268 1.00 65.88 83 VAL A CA 1
ATOM 690 C C . VAL A 1 83 ? 20.019 -19.226 -22.113 1.00 65.88 83 VAL A C 1
ATOM 692 O O . VAL A 1 83 ? 20.854 -18.939 -21.258 1.00 65.88 83 VAL A O 1
ATOM 695 N N . GLU A 1 84 ? 20.096 -20.290 -22.899 1.00 62.66 84 GLU A N 1
ATOM 696 C CA . GLU A 1 84 ? 21.320 -21.027 -23.172 1.00 62.66 84 GLU A CA 1
ATOM 697 C C . GLU A 1 84 ? 22.323 -20.045 -23.806 1.00 62.66 84 GLU A C 1
ATOM 699 O O . GLU A 1 84 ? 21.940 -19.312 -24.727 1.00 62.66 84 GLU A O 1
ATOM 704 N N . PRO A 1 85 ? 23.572 -19.941 -23.317 1.00 61.19 85 PRO A N 1
ATOM 705 C CA . PRO A 1 85 ? 24.569 -19.110 -23.974 1.00 61.19 85 PRO A CA 1
ATOM 706 C C . PRO A 1 85 ? 24.832 -19.707 -25.358 1.00 61.19 85 PRO A C 1
ATOM 708 O O . PRO A 1 85 ? 25.337 -20.824 -25.457 1.00 61.19 85 PRO A O 1
ATOM 711 N N . GLN A 1 86 ? 24.477 -18.986 -26.423 1.00 52.81 86 GLN A N 1
ATOM 712 C CA . GLN A 1 86 ? 25.000 -19.307 -27.747 1.00 52.81 86 GLN A CA 1
ATOM 713 C C . GLN A 1 86 ? 26.487 -18.947 -27.731 1.00 52.81 86 GLN A C 1
ATOM 715 O O . GLN A 1 86 ? 26.839 -17.772 -27.605 1.00 52.81 86 GLN A O 1
ATOM 720 N N . ILE A 1 87 ? 27.317 -19.991 -27.729 1.00 58.22 87 ILE A N 1
ATOM 721 C CA . ILE A 1 87 ? 28.770 -19.932 -27.922 1.00 58.22 87 ILE A CA 1
ATOM 722 C C . ILE A 1 87 ? 29.050 -19.517 -29.365 1.00 58.22 87 ILE A C 1
ATOM 724 O O . ILE A 1 87 ? 28.357 -20.055 -30.260 1.00 58.22 87 ILE A O 1
#

InterPro domains:
  IPR036397 Ribonuclease H superfamily [G3DSA:3.30.420.10] (5-82)